Protein AF-A0A1F2TMN2-F1 (afdb_monomer)

pLDDT: mean 83.86, std 8.38, range [42.69, 91.75]

Foldseek 3Di:
DAEAEDVQQVVQLVVDDPQVSVQVVVQVVVCCVPPVVPPDAFDWDWDKTWTDGPPDPWIKIKTWIWHQHPVRYIYGPHIDIGTDDDPD

Sequence (88 aa):
MAILWDPDAADELEELPEEYRQAARNAVTQYINQELSEWEDGKSGARSVEFKPDGSDESWRLDIEVMKNMDSDYVIEKLTIVPTPETL

Structure (mmCIF, N/CA/C/O backbone):
data_AF-A0A1F2TMN2-F1
#
_entry.id   AF-A0A1F2TMN2-F1
#
loop_
_atom_site.group_PDB
_atom_site.id
_atom_site.type_symbol
_atom_site.label_atom_id
_atom_site.label_alt_id
_atom_site.label_comp_id
_atom_site.label_asym_id
_atom_site.label_entity_id
_atom_site.label_seq_id
_atom_site.pdbx_PDB_ins_code
_atom_site.Cartn_x
_atom_site.Cartn_y
_atom_site.Cartn_z
_atom_site.occupancy
_atom_site.B_iso_or_equiv
_atom_site.auth_seq_id
_atom_site.auth_comp_id
_atom_site.auth_asym_id
_atom_site.auth_atom_id
_atom_site.pdbx_PDB_model_num
ATOM 1 N N . MET A 1 1 ? -1.548 -3.867 14.403 1.00 70.94 1 MET A N 1
ATOM 2 C CA . MET A 1 1 ? -1.437 -3.192 13.104 1.00 70.94 1 MET A CA 1
ATOM 3 C C . MET A 1 1 ? -1.025 -4.215 12.068 1.00 70.94 1 MET A C 1
ATOM 5 O O . MET A 1 1 ? 0.167 -4.456 11.877 1.00 70.94 1 MET A O 1
ATOM 9 N N . ALA A 1 2 ? -2.010 -4.877 11.475 1.00 81.44 2 ALA A N 1
ATOM 10 C CA . ALA A 1 2 ? -1.810 -5.638 10.257 1.00 81.44 2 ALA A CA 1
ATOM 11 C C . ALA A 1 2 ? -2.164 -4.753 9.053 1.00 81.44 2 ALA A C 1
ATOM 13 O O . ALA A 1 2 ? -2.978 -3.834 9.151 1.00 81.44 2 ALA A O 1
ATOM 14 N N . ILE A 1 3 ? -1.517 -5.022 7.921 1.00 87.19 3 ILE A N 1
ATOM 15 C CA . ILE A 1 3 ? -1.907 -4.458 6.629 1.00 87.19 3 ILE A CA 1
ATOM 16 C C . ILE A 1 3 ? -2.659 -5.561 5.904 1.00 87.19 3 ILE A C 1
ATOM 18 O O . ILE 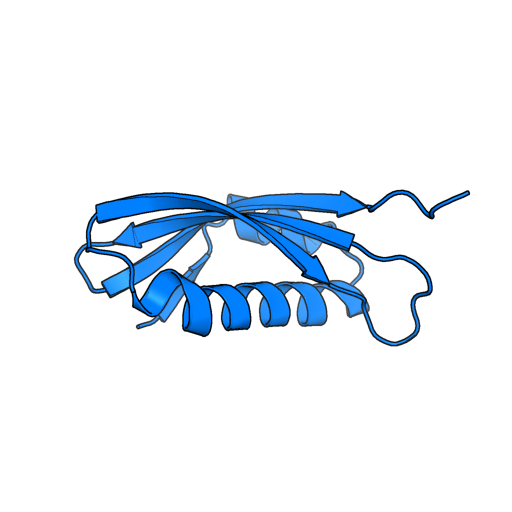A 1 3 ? -2.087 -6.607 5.586 1.00 87.19 3 ILE A O 1
ATOM 22 N N . LEU A 1 4 ? -3.946 -5.333 5.701 1.00 88.94 4 LEU A N 1
ATOM 23 C CA . LEU A 1 4 ? -4.829 -6.203 4.955 1.00 88.94 4 LEU A CA 1
ATOM 24 C C . LEU A 1 4 ? -4.863 -5.704 3.515 1.00 88.94 4 LEU A C 1
ATOM 26 O O . LEU A 1 4 ? -4.987 -4.511 3.255 1.00 88.94 4 LEU A O 1
ATOM 30 N N . TRP A 1 5 ? -4.723 -6.629 2.581 1.00 87.25 5 TRP A N 1
ATOM 31 C CA . TRP A 1 5 ? -4.800 -6.337 1.161 1.00 87.25 5 TRP A CA 1
ATOM 32 C C . TRP A 1 5 ? -6.134 -6.861 0.675 1.00 87.25 5 TRP A C 1
ATOM 34 O O . TRP A 1 5 ? -6.415 -8.049 0.867 1.00 87.25 5 TRP A O 1
ATOM 44 N N . ASP A 1 6 ? -6.948 -5.988 0.094 1.00 89.69 6 ASP A N 1
ATOM 45 C CA . ASP A 1 6 ? -8.117 -6.452 -0.633 1.00 89.69 6 ASP A CA 1
ATOM 46 C C . ASP A 1 6 ? -7.653 -7.371 -1.782 1.00 89.69 6 ASP A C 1
ATOM 48 O O . ASP A 1 6 ? -6.604 -7.101 -2.383 1.00 89.69 6 ASP A O 1
ATOM 52 N N . PRO A 1 7 ? -8.339 -8.497 -2.048 1.00 85.62 7 PRO A N 1
ATOM 53 C CA . PRO A 1 7 ? -7.975 -9.396 -3.138 1.00 85.62 7 PRO A CA 1
ATOM 54 C C . PRO A 1 7 ? -7.854 -8.677 -4.484 1.00 85.62 7 PRO A C 1
ATOM 56 O O . PRO A 1 7 ? -6.923 -8.993 -5.219 1.00 85.62 7 PRO A O 1
ATOM 59 N N . ASP A 1 8 ? -8.699 -7.684 -4.774 1.00 87.06 8 ASP A N 1
ATOM 60 C CA . ASP A 1 8 ? -8.602 -6.900 -6.010 1.00 87.06 8 ASP A CA 1
ATOM 61 C C . ASP A 1 8 ? -7.302 -6.070 -6.043 1.00 87.06 8 ASP A C 1
ATOM 63 O O . ASP A 1 8 ? -6.574 -6.068 -7.033 1.00 87.06 8 ASP A O 1
ATOM 67 N N . ALA A 1 9 ? -6.932 -5.429 -4.930 1.00 86.12 9 ALA A N 1
ATOM 68 C CA . ALA A 1 9 ? -5.666 -4.697 -4.818 1.00 86.12 9 ALA A CA 1
ATOM 69 C C . ALA A 1 9 ? -4.431 -5.619 -4.871 1.00 86.12 9 ALA A C 1
ATOM 71 O O . ALA A 1 9 ? -3.346 -5.204 -5.289 1.00 86.12 9 ALA A O 1
ATOM 72 N N . ALA A 1 10 ? -4.570 -6.863 -4.409 1.00 85.12 10 ALA A N 1
ATOM 73 C CA . ALA A 1 10 ? -3.525 -7.873 -4.506 1.00 85.12 10 ALA A CA 1
ATOM 74 C C . ALA A 1 10 ? -3.351 -8.393 -5.943 1.00 85.12 10 ALA A C 1
ATOM 76 O O . ALA A 1 10 ? -2.213 -8.678 -6.313 1.00 85.12 10 ALA A O 1
ATOM 77 N N . ASP A 1 11 ? -4.42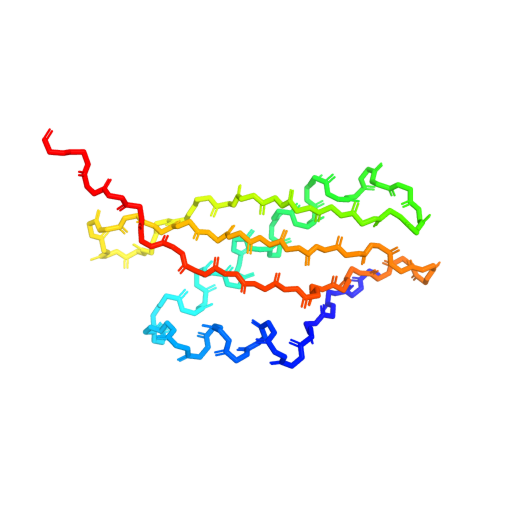8 -8.473 -6.729 1.00 87.81 11 ASP A N 1
ATOM 78 C CA . ASP A 1 11 ? -4.419 -8.897 -8.138 1.00 87.81 11 ASP A CA 1
ATOM 79 C C . ASP A 1 11 ? -3.643 -7.900 -9.014 1.00 87.81 11 ASP A C 1
ATOM 81 O O . ASP A 1 11 ? -2.779 -8.291 -9.796 1.00 87.81 11 ASP A O 1
ATOM 85 N N . GLU A 1 12 ? -3.813 -6.597 -8.766 1.00 87.12 12 GLU A N 1
ATOM 86 C CA . GLU A 1 12 ? -3.052 -5.533 -9.442 1.00 87.12 12 GLU A CA 1
ATOM 87 C C . GLU A 1 12 ? -1.533 -5.703 -9.243 1.00 87.12 12 GLU A C 1
ATOM 89 O O . GLU A 1 12 ? -0.739 -5.526 -10.167 1.00 87.12 12 GLU A O 1
ATOM 94 N N . LEU A 1 13 ? -1.087 -6.122 -8.049 1.00 85.44 13 LEU A N 1
ATOM 95 C CA . LEU A 1 13 ? 0.328 -6.456 -7.832 1.00 85.44 13 LEU A CA 1
ATOM 96 C C . LEU A 1 13 ? 0.781 -7.661 -8.654 1.00 85.44 13 LEU A C 1
ATOM 98 O O . LEU A 1 13 ? 1.973 -7.772 -8.934 1.00 85.44 13 LEU A O 1
ATOM 102 N N . GLU A 1 14 ? -0.106 -8.588 -8.998 1.00 86.56 14 GLU A N 1
ATOM 103 C CA . GLU A 1 14 ? 0.240 -9.726 -9.847 1.00 86.56 14 GLU A CA 1
ATOM 104 C C . GLU A 1 14 ? 0.450 -9.313 -11.308 1.00 86.56 14 GLU A C 1
ATOM 106 O O . GLU A 1 14 ? 1.214 -9.976 -12.016 1.00 86.56 14 GLU A O 1
ATOM 111 N N . GLU A 1 15 ? -0.110 -8.184 -11.743 1.00 86.38 15 GLU A N 1
ATOM 112 C CA . GLU A 1 15 ? 0.173 -7.618 -13.066 1.00 86.38 15 GLU A CA 1
ATOM 113 C C . GLU A 1 15 ? 1.609 -7.086 -13.185 1.00 86.38 15 GLU A C 1
ATOM 115 O O . GLU A 1 15 ? 2.188 -7.069 -14.276 1.00 86.38 15 GLU A O 1
ATOM 120 N N . LEU A 1 16 ? 2.232 -6.707 -12.063 1.00 84.81 16 LEU A N 1
ATOM 121 C CA . LEU A 1 16 ? 3.638 -6.319 -12.044 1.00 84.81 16 LEU A CA 1
ATOM 122 C C . LEU A 1 16 ? 4.569 -7.528 -12.264 1.00 84.81 16 LEU A C 1
ATOM 124 O O . LEU A 1 16 ? 4.317 -8.623 -11.749 1.00 84.81 16 LEU A O 1
ATOM 128 N N . PRO A 1 17 ? 5.715 -7.330 -12.939 1.00 85.62 17 PRO A N 1
ATOM 129 C CA . PRO A 1 17 ? 6.835 -8.268 -12.934 1.00 85.62 17 PRO A CA 1
ATOM 130 C C . PRO A 1 17 ? 7.221 -8.687 -11.514 1.00 85.62 17 PRO A C 1
ATOM 132 O O . PRO A 1 17 ? 7.236 -7.854 -10.610 1.00 85.62 17 PRO A O 1
ATOM 135 N N . GLU A 1 18 ? 7.573 -9.963 -11.320 1.00 86.25 18 GLU A N 1
ATOM 136 C CA . GLU A 1 18 ? 7.893 -10.548 -10.004 1.00 86.25 18 GLU A CA 1
ATOM 137 C C . GLU A 1 18 ? 8.913 -9.713 -9.208 1.00 86.25 18 GLU A C 1
ATOM 139 O O . GLU A 1 18 ? 8.715 -9.449 -8.019 1.00 86.25 18 GLU A O 1
ATOM 144 N N . GLU A 1 19 ? 9.951 -9.225 -9.890 1.00 82.94 19 GLU A N 1
ATOM 145 C CA . GLU A 1 19 ? 10.986 -8.339 -9.345 1.00 82.94 19 GLU A CA 1
ATOM 146 C C . GLU A 1 19 ? 10.428 -7.017 -8.786 1.00 82.94 19 GLU A C 1
ATOM 148 O O . GLU A 1 19 ? 10.924 -6.495 -7.784 1.00 82.94 19 GLU A O 1
ATOM 153 N N . TYR A 1 20 ? 9.345 -6.499 -9.368 1.00 86.38 20 TYR A N 1
ATOM 154 C CA . TYR A 1 20 ? 8.707 -5.249 -8.961 1.00 86.38 20 TYR A CA 1
ATOM 155 C C . TYR A 1 20 ? 7.634 -5.467 -7.896 1.00 86.38 20 TYR A C 1
ATOM 157 O O . TYR A 1 20 ? 7.413 -4.574 -7.078 1.00 86.38 20 TYR A O 1
ATOM 165 N N . ARG A 1 21 ? 7.013 -6.655 -7.825 1.00 88.44 21 ARG A N 1
ATOM 166 C CA . ARG A 1 21 ? 5.975 -6.967 -6.819 1.00 88.44 21 ARG A CA 1
ATOM 167 C C . ARG A 1 21 ? 6.486 -6.779 -5.398 1.00 88.44 21 ARG A C 1
ATOM 169 O O . ARG A 1 21 ? 5.792 -6.226 -4.544 1.00 88.44 21 ARG A O 1
ATOM 176 N N . GLN A 1 22 ? 7.709 -7.241 -5.134 1.00 87.94 22 GLN A N 1
ATOM 177 C CA . GLN A 1 22 ? 8.315 -7.118 -3.812 1.00 87.94 22 GLN A CA 1
ATOM 178 C C . GLN A 1 22 ? 8.637 -5.658 -3.475 1.00 87.94 22 GLN A C 1
ATOM 180 O O . GLN A 1 22 ? 8.342 -5.213 -2.364 1.00 87.94 22 GLN A O 1
ATOM 185 N N . ALA A 1 23 ? 9.184 -4.904 -4.432 1.00 88.75 23 ALA A N 1
ATOM 186 C CA . ALA A 1 23 ? 9.463 -3.482 -4.262 1.00 88.75 23 ALA A CA 1
ATOM 187 C C . ALA A 1 23 ? 8.172 -2.681 -4.016 1.00 88.75 23 ALA A C 1
ATOM 189 O O . ALA A 1 23 ? 8.115 -1.893 -3.071 1.00 88.75 23 ALA A O 1
ATOM 190 N N . ALA A 1 24 ? 7.114 -2.958 -4.783 1.00 88.88 24 ALA A N 1
ATOM 191 C CA . ALA A 1 24 ? 5.814 -2.315 -4.646 1.00 88.88 24 ALA A CA 1
ATOM 192 C C . ALA A 1 24 ? 5.166 -2.597 -3.284 1.00 88.88 24 ALA A C 1
ATOM 194 O O . ALA A 1 24 ? 4.787 -1.670 -2.567 1.00 88.88 24 ALA A O 1
ATOM 195 N N . ARG A 1 25 ? 5.118 -3.870 -2.864 1.00 89.06 25 ARG A N 1
ATOM 196 C CA . ARG A 1 25 ? 4.621 -4.250 -1.529 1.00 89.06 25 ARG A 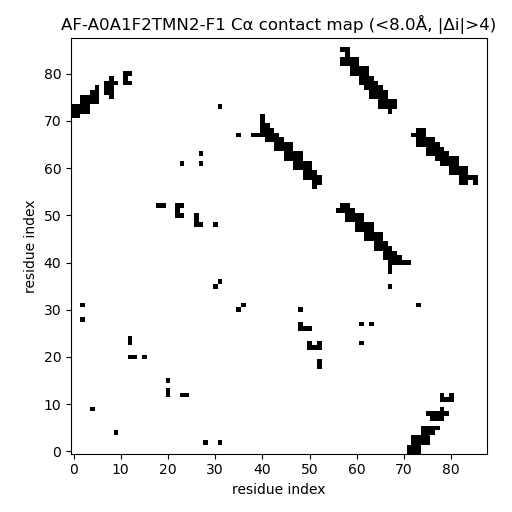CA 1
ATOM 197 C C . ARG A 1 25 ? 5.384 -3.565 -0.407 1.00 89.06 25 ARG A C 1
ATOM 199 O O . ARG A 1 25 ? 4.776 -3.144 0.580 1.00 89.06 25 ARG A O 1
ATOM 206 N N . ASN A 1 26 ? 6.705 -3.470 -0.534 1.00 89.31 26 ASN A N 1
ATOM 207 C CA . ASN A 1 26 ? 7.528 -2.820 0.474 1.00 89.31 26 ASN A CA 1
ATOM 208 C C . ASN A 1 26 ? 7.254 -1.310 0.521 1.00 89.31 26 ASN A C 1
ATOM 210 O O . ASN A 1 26 ? 7.044 -0.770 1.603 1.00 89.31 26 ASN A O 1
ATOM 214 N N . ALA A 1 27 ? 7.163 -0.646 -0.636 1.00 89.62 27 ALA A N 1
ATOM 215 C CA . ALA A 1 27 ? 6.842 0.778 -0.730 1.00 89.62 27 ALA A CA 1
ATOM 216 C C . ALA A 1 27 ? 5.493 1.104 -0.071 1.00 89.62 27 ALA A C 1
ATOM 218 O O . ALA A 1 27 ? 5.404 2.002 0.766 1.00 89.62 27 ALA A O 1
ATOM 219 N N . VAL A 1 28 ? 4.469 0.306 -0.370 1.00 89.06 28 VAL A N 1
ATOM 220 C CA . VAL A 1 28 ? 3.138 0.420 0.236 1.00 89.06 28 VAL A CA 1
ATOM 221 C C . VAL A 1 28 ? 3.194 0.208 1.750 1.00 89.06 28 VAL A C 1
ATOM 223 O O . VAL A 1 28 ? 2.661 1.004 2.519 1.00 89.06 28 VAL A O 1
ATOM 226 N N . THR A 1 29 ? 3.893 -0.834 2.203 1.00 88.56 29 THR A N 1
ATOM 227 C CA . THR A 1 29 ? 4.037 -1.136 3.635 1.00 88.56 29 THR A CA 1
ATOM 228 C C . THR A 1 29 ? 4.734 -0.004 4.388 1.00 88.56 29 THR A C 1
ATOM 230 O O . THR A 1 29 ? 4.293 0.374 5.475 1.00 88.56 29 THR A O 1
ATOM 233 N N . GLN A 1 30 ? 5.807 0.552 3.821 1.00 88.38 30 GLN A N 1
ATOM 234 C CA . GLN A 1 30 ? 6.537 1.690 4.387 1.00 88.38 30 GLN A CA 1
ATOM 235 C C . GLN A 1 30 ? 5.647 2.929 4.479 1.00 88.38 30 GLN A C 1
ATOM 237 O O . GLN A 1 30 ? 5.605 3.567 5.529 1.00 88.38 30 GLN A O 1
ATOM 242 N N . TYR A 1 31 ? 4.901 3.226 3.413 1.00 86.88 31 TYR A N 1
ATOM 243 C CA . TYR A 1 31 ? 3.956 4.337 3.376 1.00 86.88 31 TYR A CA 1
ATOM 244 C C . TYR A 1 31 ? 2.898 4.220 4.479 1.00 86.88 31 TYR A C 1
ATOM 246 O O . TYR A 1 31 ? 2.719 5.152 5.261 1.00 86.88 31 TYR A O 1
ATOM 254 N N . ILE A 1 32 ? 2.270 3.050 4.610 1.00 85.75 32 ILE A N 1
ATOM 255 C CA . ILE A 1 32 ? 1.270 2.787 5.652 1.00 85.75 32 ILE A CA 1
ATOM 256 C C . ILE A 1 32 ? 1.874 2.956 7.054 1.00 85.75 32 ILE A C 1
ATOM 258 O O . ILE A 1 32 ? 1.272 3.585 7.921 1.00 85.75 32 ILE A O 1
ATOM 262 N N . ASN A 1 33 ? 3.086 2.442 7.279 1.00 85.19 33 ASN A N 1
ATOM 263 C CA . ASN A 1 33 ? 3.755 2.558 8.576 1.00 85.19 33 ASN A CA 1
ATOM 264 C C . ASN A 1 33 ? 4.159 4.001 8.929 1.00 85.19 33 ASN A C 1
ATOM 266 O O . ASN A 1 33 ? 4.173 4.332 10.113 1.00 85.19 33 ASN A O 1
ATOM 270 N N . GLN A 1 34 ? 4.513 4.838 7.948 1.00 83.62 34 GLN A N 1
ATOM 271 C CA . GLN A 1 34 ? 4.931 6.224 8.193 1.00 83.62 34 GLN A CA 1
ATOM 272 C C . GLN A 1 34 ? 3.760 7.208 8.216 1.00 83.62 34 GLN A C 1
ATOM 274 O O . GLN A 1 34 ? 3.577 7.893 9.215 1.00 83.62 34 GLN A O 1
ATOM 279 N N . GLU A 1 35 ? 2.979 7.291 7.137 1.00 79.25 35 GLU A N 1
ATOM 280 C CA . GLU A 1 35 ? 1.973 8.350 6.950 1.00 79.25 35 GLU A CA 1
ATOM 281 C C . GLU A 1 35 ? 0.629 8.005 7.599 1.00 79.25 35 GLU A C 1
ATOM 283 O O . GLU A 1 35 ? -0.067 8.887 8.101 1.00 79.25 35 GLU A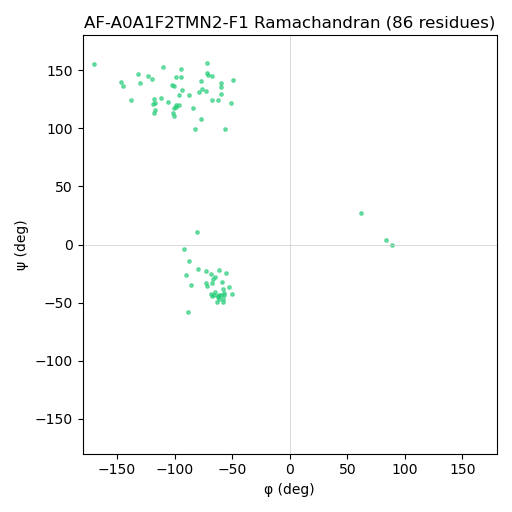 O 1
ATOM 288 N N . LEU A 1 36 ? 0.234 6.729 7.590 1.00 76.56 36 LEU A N 1
ATOM 289 C CA . LEU A 1 36 ? -1.091 6.346 8.086 1.00 76.56 36 LEU A CA 1
ATOM 290 C C . LEU A 1 36 ? -1.122 6.078 9.583 1.00 76.56 36 LEU A C 1
ATOM 292 O O . LEU A 1 36 ? -2.199 6.086 10.166 1.00 76.56 36 LEU A O 1
ATOM 296 N N . SER A 1 37 ? 0.040 5.919 10.221 1.00 73.25 37 SER A N 1
ATOM 297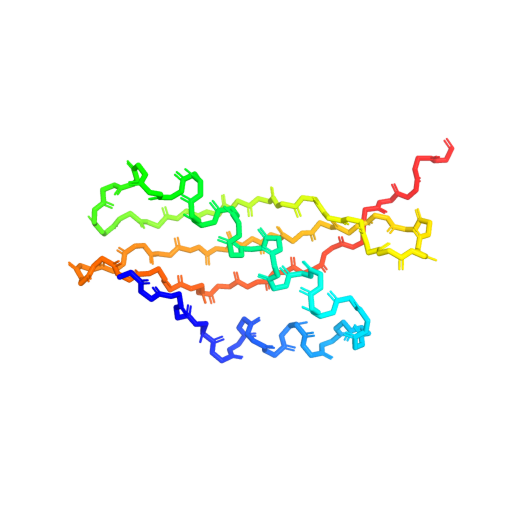 C CA . SER A 1 37 ? 0.152 5.802 11.680 1.00 73.25 37 SER A CA 1
ATOM 298 C C . SER A 1 37 ? -0.501 6.985 12.419 1.00 73.25 37 SER A C 1
ATOM 300 O O . SER A 1 37 ? -0.955 6.840 13.553 1.00 73.25 37 SER A O 1
ATOM 302 N N . GLU A 1 38 ? -0.612 8.141 11.754 1.00 78.00 38 GLU A N 1
ATOM 303 C CA . GLU A 1 38 ? -1.247 9.360 12.270 1.00 78.00 38 GLU A CA 1
ATOM 304 C C . GLU A 1 38 ? -2.745 9.483 11.926 1.00 78.00 38 GLU A C 1
ATOM 306 O O . GLU A 1 38 ? -3.400 10.439 12.347 1.00 78.00 38 GLU A O 1
ATOM 311 N N . TRP A 1 39 ? -3.320 8.557 11.149 1.00 81.31 39 TRP A N 1
ATOM 312 C CA . TRP A 1 39 ? -4.732 8.622 10.765 1.00 81.31 39 TRP A CA 1
ATOM 313 C C . TRP A 1 39 ? -5.650 8.185 11.908 1.00 81.31 39 TRP A C 1
ATOM 315 O O . TRP A 1 39 ? -5.388 7.216 12.620 1.00 81.31 39 TRP A O 1
ATOM 325 N N . GLU A 1 40 ? -6.773 8.886 12.058 1.00 78.50 40 GLU A N 1
ATOM 326 C CA . GLU A 1 40 ? -7.857 8.481 12.955 1.00 78.50 40 GLU A CA 1
ATOM 327 C C . GLU A 1 40 ? -8.609 7.267 12.392 1.00 78.50 40 GLU A C 1
ATOM 329 O O . GLU A 1 40 ? -8.720 7.095 11.176 1.00 78.50 40 GLU A O 1
ATOM 334 N N . ASP A 1 41 ? -9.109 6.401 13.273 1.00 79.44 41 ASP A N 1
ATOM 335 C CA . ASP A 1 41 ? -9.859 5.203 12.887 1.00 79.44 41 ASP A CA 1
ATOM 336 C C . ASP A 1 41 ? -11.116 5.563 12.083 1.00 79.44 41 ASP A C 1
ATOM 338 O O . ASP A 1 41 ? -11.848 6.497 12.416 1.00 79.44 41 ASP A O 1
ATOM 342 N N . GLY A 1 42 ? -11.359 4.827 10.998 1.00 76.88 42 GLY A N 1
ATOM 343 C CA . GLY A 1 42 ? -12.445 5.097 10.058 1.00 76.88 42 GLY A CA 1
ATOM 344 C C . GLY A 1 42 ? -12.125 6.144 8.987 1.00 76.88 42 GLY A C 1
ATOM 345 O O . GLY A 1 42 ? -13.005 6.463 8.186 1.00 76.88 42 GLY A O 1
ATOM 346 N N . LYS A 1 43 ? -10.895 6.679 8.923 1.00 83.81 43 LYS A N 1
ATOM 347 C CA . LYS A 1 43 ? -10.460 7.456 7.754 1.00 83.81 43 LYS A CA 1
ATOM 348 C C . LYS A 1 43 ? -10.122 6.548 6.578 1.00 83.81 43 LYS A C 1
ATOM 350 O O . LYS A 1 43 ? -9.342 5.608 6.716 1.00 83.81 43 LYS A O 1
ATOM 355 N N . SER A 1 44 ? -10.629 6.921 5.411 1.00 86.12 44 SER A N 1
ATOM 356 C CA . SER A 1 44 ? -10.146 6.455 4.117 1.00 86.12 44 SER A CA 1
ATOM 357 C C . SER A 1 44 ? -9.441 7.581 3.366 1.00 86.12 44 SER A C 1
ATOM 359 O O . SER A 1 44 ? -9.718 8.770 3.571 1.00 86.12 44 SER A O 1
ATOM 361 N N . GLY A 1 45 ? -8.510 7.211 2.496 1.00 87.00 45 GLY A N 1
ATOM 362 C CA . GLY A 1 45 ? -7.873 8.151 1.589 1.00 87.00 45 GLY A CA 1
ATOM 363 C C . GLY A 1 45 ? -7.031 7.455 0.532 1.00 87.00 45 GLY A C 1
ATOM 364 O O . GLY A 1 45 ? -6.551 6.344 0.731 1.00 87.00 45 GLY A O 1
ATOM 365 N N . ALA A 1 46 ? -6.856 8.145 -0.590 1.00 87.81 46 ALA A N 1
ATOM 366 C CA . ALA A 1 46 ? -6.002 7.715 -1.683 1.00 87.81 46 ALA A CA 1
ATOM 367 C C . ALA A 1 46 ? -4.664 8.449 -1.620 1.00 87.81 46 ALA A C 1
ATOM 369 O O . ALA A 1 46 ? -4.617 9.666 -1.395 1.00 87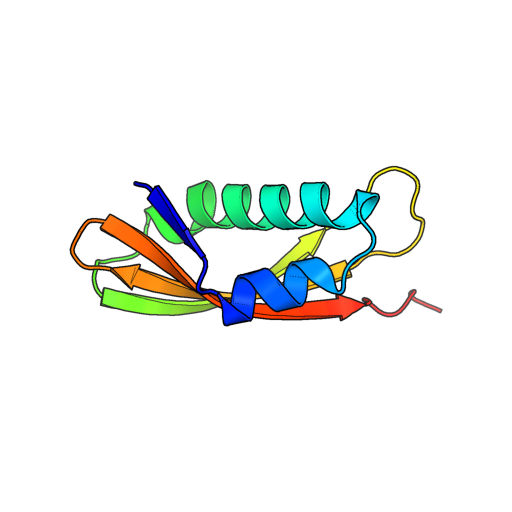.81 46 ALA A O 1
ATOM 370 N N . ARG A 1 47 ? -3.571 7.718 -1.823 1.00 86.12 47 ARG A N 1
ATOM 371 C CA . ARG A 1 47 ? -2.224 8.273 -1.828 1.00 86.12 47 ARG A CA 1
ATOM 372 C C . ARG A 1 47 ? -1.334 7.579 -2.834 1.00 86.12 47 ARG A C 1
ATOM 374 O O . ARG A 1 47 ? -1.286 6.360 -2.904 1.00 86.12 47 ARG A O 1
ATOM 381 N N . SER A 1 48 ? -0.571 8.387 -3.557 1.00 89.62 48 SER A N 1
ATOM 382 C CA . SER A 1 48 ? 0.370 7.895 -4.548 1.00 89.62 48 SER A CA 1
ATOM 383 C C . SER A 1 48 ? 1.780 7.797 -3.968 1.00 89.62 48 SER A C 1
ATOM 385 O O . SER A 1 48 ? 2.293 8.775 -3.420 1.00 89.62 48 SER A O 1
ATOM 387 N N . VAL A 1 49 ? 2.416 6.639 -4.119 1.00 88.38 49 VAL A N 1
ATOM 388 C CA . VAL A 1 49 ? 3.799 6.368 -3.714 1.00 88.38 49 VAL A CA 1
ATOM 389 C C . VAL A 1 49 ? 4.609 6.034 -4.953 1.00 88.38 49 VAL A C 1
ATOM 391 O O . VAL A 1 49 ? 4.297 5.098 -5.682 1.00 88.38 49 VAL A O 1
ATOM 394 N N . GLU A 1 50 ? 5.662 6.801 -5.196 1.00 89.00 50 GLU A N 1
ATOM 395 C CA . GLU A 1 50 ? 6.606 6.515 -6.270 1.00 89.00 50 GLU A CA 1
ATOM 396 C C . GLU A 1 50 ? 7.684 5.569 -5.744 1.00 89.00 50 GLU A C 1
ATOM 398 O O . GLU A 1 50 ? 8.286 5.811 -4.696 1.00 89.00 50 GLU A O 1
ATOM 403 N N . PHE A 1 51 ? 7.915 4.474 -6.460 1.00 87.06 51 PHE A N 1
ATOM 404 C CA . PHE A 1 51 ? 8.969 3.520 -6.155 1.00 87.06 51 PHE A CA 1
ATOM 405 C C . PHE A 1 51 ? 9.760 3.207 -7.420 1.00 87.06 51 PHE A C 1
ATOM 407 O O . PHE A 1 51 ? 9.231 3.185 -8.533 1.00 87.06 51 PHE A O 1
ATOM 414 N N . LYS A 1 52 ? 11.055 2.968 -7.232 1.00 86.25 52 LYS A N 1
ATOM 415 C CA . LYS A 1 52 ? 11.959 2.562 -8.299 1.00 86.25 52 LYS A CA 1
ATOM 416 C C . LYS A 1 52 ? 12.506 1.177 -7.960 1.00 86.25 52 LYS A C 1
ATOM 418 O O . LYS A 1 52 ? 13.198 1.052 -6.946 1.00 86.25 52 LYS A O 1
ATOM 423 N N . PRO A 1 53 ? 12.155 0.138 -8.726 1.00 81.06 53 PRO A N 1
ATOM 424 C CA . PRO A 1 53 ? 12.713 -1.183 -8.505 1.00 81.06 53 PRO A CA 1
ATOM 425 C C . PRO A 1 53 ? 14.211 -1.215 -8.826 1.00 81.06 53 PRO A C 1
ATOM 427 O O . PRO A 1 53 ? 14.692 -0.517 -9.720 1.00 81.06 53 PRO A O 1
ATOM 430 N N . ASP A 1 54 ? 14.957 -2.011 -8.061 1.00 76.94 54 ASP A N 1
ATOM 431 C CA . ASP A 1 54 ? 16.410 -2.109 -8.195 1.00 76.94 54 ASP A CA 1
ATOM 432 C C . ASP A 1 54 ? 16.772 -2.761 -9.538 1.00 76.94 54 ASP A C 1
ATOM 434 O O . ASP A 1 54 ? 16.281 -3.840 -9.857 1.00 76.94 54 ASP A O 1
ATOM 438 N N . GLY A 1 55 ? 17.594 -2.085 -10.345 1.00 72.25 55 GLY A N 1
ATOM 439 C CA . GLY A 1 55 ? 17.966 -2.547 -11.688 1.00 72.25 55 GLY A CA 1
ATOM 440 C C . GLY A 1 55 ? 17.037 -2.099 -12.821 1.00 72.25 55 GLY A C 1
ATOM 441 O O . GLY A 1 55 ? 17.330 -2.394 -13.977 1.00 72.25 55 GLY A O 1
ATOM 442 N N . SER A 1 56 ? 15.974 -1.351 -12.517 1.00 74.38 56 SER A N 1
ATOM 443 C CA . SER A 1 56 ? 15.107 -0.747 -13.527 1.00 74.38 56 SER A CA 1
ATOM 444 C C . SER A 1 56 ? 15.422 0.736 -13.692 1.00 74.38 56 SER A C 1
ATOM 446 O O . SER A 1 56 ? 15.630 1.438 -12.703 1.00 74.38 56 SER A O 1
ATOM 448 N N . ASP A 1 57 ? 15.465 1.239 -14.925 1.00 78.56 57 ASP A N 1
ATOM 449 C CA . ASP A 1 57 ? 15.552 2.683 -15.182 1.00 78.56 57 ASP A CA 1
ATOM 450 C C . ASP A 1 57 ? 14.185 3.369 -15.046 1.00 78.56 57 ASP A C 1
ATOM 452 O O . ASP A 1 57 ? 14.121 4.559 -14.723 1.00 78.56 57 ASP A O 1
ATOM 456 N N . GLU A 1 58 ? 13.111 2.587 -15.167 1.00 80.56 58 GLU A N 1
ATOM 457 C CA . GLU A 1 58 ? 11.723 3.021 -15.069 1.00 80.56 58 GLU A CA 1
ATOM 458 C C . GLU A 1 58 ? 11.293 3.213 -13.609 1.00 80.56 58 GLU A C 1
ATOM 460 O O . GLU A 1 58 ? 11.470 2.349 -12.745 1.00 80.56 58 GLU A O 1
ATOM 465 N N . SER A 1 59 ? 10.683 4.364 -13.336 1.00 85.25 59 SER A N 1
ATOM 466 C CA . SER A 1 59 ? 10.018 4.638 -12.064 1.00 85.25 59 SER A CA 1
ATOM 467 C C . SER A 1 59 ? 8.531 4.306 -12.186 1.00 85.25 59 SER A C 1
ATOM 469 O O . SER A 1 59 ? 7.899 4.538 -13.221 1.00 85.25 59 SER A O 1
ATOM 471 N N . TRP A 1 60 ? 7.945 3.795 -11.110 1.00 87.44 60 TRP A N 1
ATOM 472 C CA . TRP A 1 60 ? 6.537 3.419 -11.062 1.00 87.44 60 TRP A CA 1
ATOM 473 C C . TRP A 1 60 ? 5.838 4.156 -9.927 1.00 87.44 60 TRP A C 1
ATOM 475 O O . TRP A 1 60 ? 6.417 4.407 -8.870 1.00 87.44 60 TRP A O 1
ATOM 485 N N . ARG A 1 61 ? 4.576 4.514 -10.142 1.00 90.44 61 ARG A N 1
ATOM 486 C CA . ARG A 1 61 ? 3.716 5.148 -9.148 1.00 90.44 61 ARG A CA 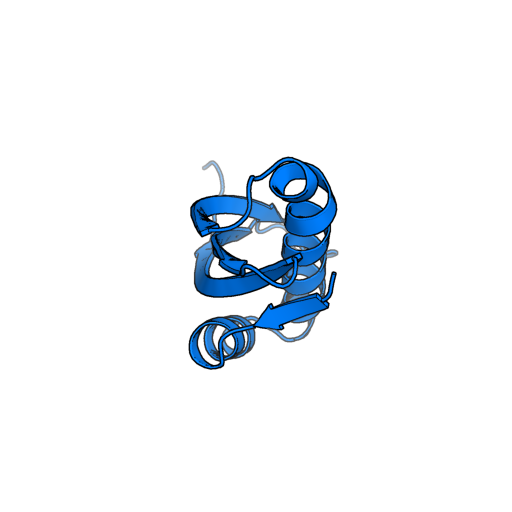1
ATOM 487 C C . ARG A 1 61 ? 2.614 4.182 -8.759 1.00 90.44 61 ARG A C 1
ATOM 489 O O . ARG A 1 61 ? 1.878 3.699 -9.609 1.00 90.44 61 ARG A O 1
ATOM 496 N N . LEU A 1 62 ? 2.494 3.938 -7.467 1.00 90.81 62 LEU A N 1
ATOM 497 C CA . LEU A 1 62 ? 1.430 3.151 -6.864 1.00 90.81 62 LEU A CA 1
ATOM 498 C C . LEU A 1 62 ? 0.419 4.117 -6.287 1.00 90.81 62 LEU A C 1
ATOM 500 O O . LEU A 1 62 ? 0.728 4.793 -5.312 1.00 90.81 62 LEU A O 1
ATOM 504 N N . ASP A 1 63 ? -0.759 4.197 -6.880 1.00 91.44 63 ASP A N 1
ATOM 505 C CA . ASP A 1 63 ? -1.892 4.843 -6.238 1.00 91.44 63 ASP A CA 1
ATOM 506 C C . ASP A 1 63 ? -2.560 3.833 -5.306 1.00 91.44 63 ASP A C 1
ATOM 508 O O . ASP A 1 63 ? -2.983 2.762 -5.737 1.00 91.44 63 ASP A O 1
ATOM 512 N N . ILE A 1 64 ? -2.556 4.130 -4.013 1.00 91.56 64 ILE A N 1
ATOM 513 C CA . ILE A 1 64 ? -2.992 3.233 -2.947 1.00 91.56 64 ILE A CA 1
ATOM 514 C C . ILE A 1 64 ? -4.184 3.893 -2.275 1.00 91.56 64 ILE A C 1
ATOM 516 O O . ILE A 1 64 ? -4.048 4.950 -1.655 1.00 91.56 64 ILE A O 1
ATOM 520 N N . GLU A 1 65 ? -5.344 3.264 -2.372 1.00 91.75 65 GLU A N 1
ATOM 521 C CA . GLU A 1 65 ? -6.519 3.636 -1.602 1.00 91.75 65 GLU A CA 1
ATOM 522 C C . GLU A 1 65 ? -6.585 2.752 -0.365 1.00 91.75 65 G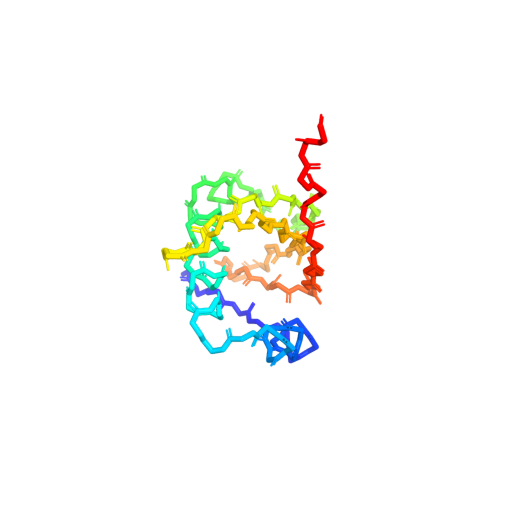LU A C 1
ATOM 524 O O . GLU A 1 65 ? -6.595 1.522 -0.449 1.00 91.75 65 GLU A O 1
ATOM 529 N N . VAL A 1 66 ? -6.554 3.393 0.796 1.00 90.88 66 VAL A N 1
ATOM 530 C CA . VAL A 1 66 ? -6.435 2.723 2.083 1.00 90.88 66 VAL A CA 1
ATOM 531 C C . VAL A 1 66 ? -7.493 3.232 3.043 1.00 90.88 66 VAL A C 1
ATOM 533 O O . VAL A 1 66 ? -7.748 4.434 3.141 1.00 90.88 66 VAL A O 1
ATOM 536 N N . MET A 1 67 ? -8.068 2.307 3.799 1.00 89.88 67 MET A N 1
ATOM 537 C CA . MET A 1 67 ? -9.003 2.577 4.877 1.00 89.88 67 MET A CA 1
ATOM 538 C C . MET A 1 67 ? -8.416 2.081 6.192 1.00 89.88 67 MET A C 1
ATOM 540 O O . MET A 1 67 ? -8.054 0.910 6.329 1.00 89.88 67 MET A O 1
ATOM 544 N N . LYS A 1 68 ? -8.339 2.969 7.186 1.00 87.69 68 LYS A N 1
ATOM 545 C CA . LYS A 1 68 ? -8.038 2.571 8.559 1.00 87.69 68 LYS A CA 1
ATOM 546 C C . LYS A 1 68 ? -9.300 1.974 9.169 1.00 87.69 68 LYS A C 1
ATOM 548 O O . LYS A 1 68 ? -10.257 2.691 9.460 1.00 87.69 68 LYS A O 1
ATOM 553 N N . ASN A 1 69 ? -9.304 0.662 9.350 1.00 84.94 69 ASN A N 1
ATOM 554 C CA . ASN A 1 69 ? -10.391 -0.042 10.005 1.00 84.94 69 ASN A CA 1
ATOM 555 C C . ASN A 1 69 ? -10.386 0.243 11.518 1.00 84.94 69 ASN A C 1
ATOM 557 O O . ASN A 1 69 ? -9.348 0.573 12.089 1.00 84.94 69 ASN A O 1
ATOM 561 N N . MET A 1 70 ? -11.540 0.093 12.173 1.00 76.38 70 MET A N 1
ATOM 562 C CA . MET A 1 70 ? -11.713 0.393 13.606 1.00 76.38 70 MET A CA 1
ATOM 563 C C . MET A 1 70 ? -10.829 -0.464 14.527 1.00 76.38 70 MET A C 1
ATOM 565 O O . MET A 1 70 ? -10.525 -0.053 15.644 1.00 76.38 70 MET A O 1
ATOM 569 N N . ASP A 1 71 ? -10.382 -1.626 14.051 1.00 78.12 71 ASP A N 1
ATOM 570 C CA . ASP A 1 71 ? -9.439 -2.513 14.739 1.00 78.12 71 ASP A CA 1
ATOM 571 C C . ASP A 1 71 ? -7.962 -2.071 14.603 1.00 78.12 71 ASP A C 1
ATOM 573 O O . ASP A 1 71 ? -7.049 -2.805 14.984 1.00 78.12 71 ASP A O 1
ATOM 577 N N . SER A 1 72 ? -7.700 -0.855 14.094 1.00 69.88 72 SER A N 1
ATOM 578 C CA . SER A 1 72 ? -6.351 -0.330 13.813 1.00 69.88 72 SER A CA 1
ATOM 579 C C . SER A 1 72 ? -5.570 -1.133 12.759 1.00 69.88 72 SER A C 1
ATOM 581 O O . SER A 1 72 ? -4.331 -1.157 12.756 1.00 69.88 72 SER A O 1
ATOM 583 N N . ASP A 1 73 ? -6.301 -1.787 11.861 1.00 86.75 73 ASP A N 1
ATOM 584 C CA . ASP A 1 73 ? -5.770 -2.438 10.669 1.00 86.75 73 ASP A CA 1
ATOM 585 C C . ASP A 1 73 ? -5.954 -1.530 9.454 1.00 86.75 73 ASP A C 1
ATOM 587 O O . ASP A 1 73 ? -6.953 -0.821 9.339 1.00 86.75 73 ASP A O 1
ATOM 591 N N . TYR A 1 74 ? -4.992 -1.553 8.537 1.00 88.25 74 TYR A N 1
ATOM 592 C CA . TYR A 1 74 ? -5.075 -0.788 7.294 1.00 88.25 74 TYR A CA 1
ATOM 593 C C . TYR A 1 74 ? -5.490 -1.725 6.180 1.00 88.25 74 TYR A C 1
ATOM 595 O O . TYR A 1 74 ? -4.770 -2.679 5.889 1.00 88.25 74 TYR A O 1
ATOM 603 N N . VAL A 1 75 ? -6.644 -1.464 5.582 1.00 90.12 75 VAL A N 1
ATOM 604 C CA . VAL A 1 75 ? -7.152 -2.221 4.441 1.00 90.12 75 VAL A CA 1
ATOM 605 C C . VAL A 1 75 ? -6.823 -1.443 3.186 1.00 90.12 75 VAL A C 1
ATOM 607 O O . VAL A 1 75 ? -7.249 -0.301 3.046 1.00 90.12 75 VAL A O 1
ATOM 610 N N . ILE A 1 76 ? -6.059 -2.046 2.286 1.00 91.44 76 ILE A N 1
ATOM 611 C CA . ILE A 1 76 ? -5.839 -1.493 0.953 1.00 91.44 76 ILE A CA 1
ATOM 612 C C . ILE A 1 76 ? -7.026 -1.895 0.102 1.00 91.44 76 ILE A C 1
ATOM 614 O O . ILE A 1 76 ? -7.079 -3.033 -0.350 1.00 91.44 76 ILE A O 1
ATOM 618 N N . GLU A 1 77 ? -7.971 -0.977 -0.060 1.00 91.06 77 GLU A N 1
ATOM 619 C CA . GLU A 1 77 ? -9.198 -1.184 -0.832 1.00 91.06 77 GLU A CA 1
ATOM 620 C C . GLU A 1 77 ? -8.906 -1.228 -2.327 1.00 91.06 77 GLU A C 1
ATOM 622 O O . GLU A 1 77 ? -9.527 -1.981 -3.072 1.00 91.06 77 GLU A O 1
ATOM 627 N N . LYS A 1 78 ? -7.939 -0.422 -2.771 1.00 90.75 78 LYS A N 1
ATOM 628 C CA . LYS A 1 78 ? -7.547 -0.366 -4.170 1.00 90.75 78 LYS A CA 1
ATOM 629 C C . LYS A 1 78 ? -6.064 -0.092 -4.302 1.00 90.75 78 LYS A C 1
ATOM 631 O O . LYS A 1 78 ? -5.501 0.742 -3.596 1.00 90.75 78 LYS A O 1
ATOM 636 N N . LEU A 1 79 ? -5.449 -0.772 -5.254 1.00 90.94 79 LEU A N 1
ATOM 637 C CA . LEU A 1 79 ? -4.127 -0.440 -5.744 1.00 90.94 79 LEU A CA 1
ATOM 638 C C . LEU A 1 79 ? -4.249 -0.123 -7.229 1.00 90.94 79 LEU A C 1
ATOM 640 O O . LEU A 1 79 ? -5.046 -0.728 -7.933 1.00 90.94 79 LEU A O 1
ATOM 644 N N . THR A 1 80 ? -3.496 0.850 -7.712 1.00 90.31 80 THR A N 1
ATOM 645 C CA . THR A 1 80 ? -3.362 1.095 -9.143 1.00 90.31 80 THR A CA 1
ATOM 646 C C . THR A 1 80 ? -1.912 1.391 -9.445 1.00 90.31 80 THR A C 1
ATOM 648 O O . THR A 1 80 ? -1.302 2.287 -8.860 1.00 90.31 80 THR A O 1
ATOM 651 N N . ILE A 1 81 ? -1.349 0.623 -10.365 1.00 88.81 81 ILE A N 1
ATOM 652 C CA . ILE A 1 81 ? 0.043 0.754 -10.765 1.00 88.81 81 ILE A CA 1
ATOM 653 C C . ILE A 1 81 ? 0.103 1.566 -12.051 1.00 88.81 81 ILE A C 1
ATOM 655 O O . ILE A 1 81 ? -0.432 1.181 -13.087 1.00 88.81 81 ILE A O 1
ATOM 659 N N . VAL A 1 82 ? 0.774 2.708 -11.985 1.00 87.94 82 VAL A N 1
ATOM 660 C CA . VAL A 1 82 ? 0.935 3.618 -13.113 1.00 87.94 82 VAL A CA 1
ATOM 661 C C . VAL A 1 82 ? 2.426 3.739 -13.424 1.00 87.94 82 VAL A C 1
ATOM 663 O O . VAL A 1 82 ? 3.185 4.174 -12.553 1.00 87.94 82 VAL A O 1
ATOM 666 N N . PRO A 1 83 ? 2.883 3.393 -14.640 1.00 84.00 83 PRO A N 1
ATOM 667 C CA . PRO A 1 83 ? 4.250 3.695 -15.045 1.00 84.00 83 PRO A CA 1
ATOM 668 C C . PRO A 1 83 ? 4.415 5.214 -15.049 1.00 84.00 83 PRO A C 1
ATOM 670 O O . PRO A 1 83 ? 3.624 5.931 -15.673 1.00 84.00 83 PRO A O 1
ATOM 673 N N . THR A 1 84 ? 5.402 5.735 -14.316 1.00 79.19 84 THR A N 1
ATOM 674 C CA . THR A 1 84 ? 5.674 7.172 -14.413 1.00 79.19 84 THR A CA 1
ATOM 675 C C . THR A 1 84 ? 6.339 7.429 -15.759 1.00 79.19 84 THR A C 1
ATOM 677 O O . THR A 1 84 ? 7.250 6.687 -16.124 1.00 79.19 84 THR A O 1
ATOM 680 N N . PRO A 1 85 ? 5.882 8.429 -16.531 1.00 64.50 85 PRO A N 1
ATOM 681 C CA . PRO A 1 85 ? 6.512 8.725 -17.804 1.00 64.50 85 PRO A CA 1
ATOM 682 C C . PRO A 1 85 ? 7.975 9.084 -17.548 1.00 64.50 85 PRO A C 1
ATOM 684 O O . PRO A 1 85 ? 8.260 9.939 -16.705 1.00 64.50 85 PRO A O 1
ATOM 687 N N . GLU A 1 86 ? 8.889 8.442 -18.278 1.00 58.34 86 GLU A N 1
ATOM 688 C CA . GLU A 1 86 ? 10.262 8.921 -18.381 1.00 58.34 86 GLU A CA 1
ATOM 689 C C . GLU A 1 86 ? 10.190 10.402 -18.769 1.00 58.34 86 GLU A C 1
ATOM 691 O O . GLU A 1 86 ? 9.549 10.769 -19.758 1.00 58.34 86 GLU A O 1
ATOM 696 N N . THR A 1 87 ? 10.767 11.279 -17.949 1.00 51.59 87 THR A N 1
ATOM 697 C CA . THR A 1 87 ? 11.010 12.668 -18.344 1.00 51.59 87 THR A CA 1
ATOM 698 C C . THR A 1 87 ? 11.844 12.640 -19.625 1.00 51.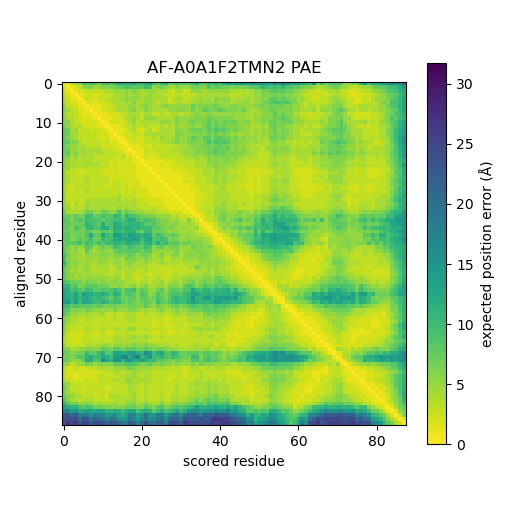59 87 THR A C 1
ATOM 700 O O . THR A 1 87 ? 13.045 12.388 -19.557 1.00 51.59 87 THR A O 1
ATOM 703 N N . LEU A 1 88 ? 11.168 12.820 -20.767 1.00 42.69 88 LEU A N 1
ATOM 704 C CA . LEU A 1 88 ? 11.739 12.986 -22.108 1.00 42.69 88 LEU A CA 1
ATOM 705 C C . LEU A 1 88 ? 12.779 14.111 -22.150 1.00 42.69 88 LEU A C 1
ATOM 707 O O . LEU A 1 88 ? 12.532 15.166 -21.517 1.00 42.69 88 LEU A O 1
#

Secondary structure (DSSP, 8-state):
--EEE-HHHHHHHHHS-HHHHHHHHHHHHHHHHHHGGGPPTT-EEEEEEEE--TT-S--EEEEEEEEE-TTSPEEEEEEEEEEPPP--

Nearest PDB structures (foldseek):
  7tdz-assembly1_a  TM=5.486E-01  e=8.266E-01  Xenopus laevis
  5iep-assembly1_A  TM=5.444E-01  e=1.604E+00  synthetic construct
  1tp6-assembly1_A  TM=5.996E-01  e=2.303E+00  Pseudomonas aeruginosa PAO1
  3ke7-assembly1_A  TM=5.060E-01  e=6.040E+00  Parabacteroides distasonis ATCC 8503
  4cdl-assembly1_A  TM=4.055E-01  e=8.671E+00  Pseudomonas putida

Solvent-accessible surface area (backbone atoms only — not comparable to full-atom values): 4986 Å² total; per-residue (Å²): 118,52,80,45,69,31,68,70,22,51,49,52,44,64,75,42,58,75,78,40,34,58,47,51,53,48,51,52,50,51,47,47,64,63,65,48,70,76,56,60,72,66,43,67,53,75,47,74,47,76,48,65,38,90,93,50,93,61,42,34,30,38,38,38,29,37,33,30,38,84,85,57,28,37,35,29,69,35,48,43,82,41,77,48,77,76,88,125

Mean predicted aligned error: 5.58 Å

Radius of gyration: 13.1 Å; Cα contacts (8 Å, |Δi|>4): 160; chains: 1; bounding box: 30×24×37 Å